Protein AF-A0A2A7XYP1-F1 (afdb_monomer_lite)

Foldseek 3Di:
DEEEEEDDPCPVVVVVVVVPHHYDYDDLPDDDPDDYHYDYDADDPRHGDPSVVSRVVRD

Radius of gyration: 11.22 Å; chains: 1; bounding box: 23×27×27 Å

Organism: NCBI:txid155322

pLDDT: mean 96.09, std 2.76, range [86.81, 98.56]

Structure (mmCIF, N/CA/C/O backbone):
data_AF-A0A2A7XYP1-F1
#
_entry.id   AF-A0A2A7XYP1-F1
#
loop_
_atom_site.group_PDB
_atom_site.id
_atom_site.type_symbol
_atom_site.label_atom_id
_atom_site.label_alt_id
_atom_site.label_comp_id
_atom_site.label_asym_id
_atom_site.label_entity_id
_atom_site.label_seq_id
_atom_site.pdbx_PDB_ins_code
_atom_site.Cartn_x
_atom_site.Cartn_y
_atom_site.Cartn_z
_atom_site.occupancy
_atom_site.B_iso_or_equiv
_atom_site.auth_seq_id
_atom_site.auth_comp_id
_atom_site.auth_asym_id
_atom_site.auth_atom_id
_atom_site.pdbx_PDB_model_num
ATOM 1 N N . MET A 1 1 ? -15.944 4.394 5.665 1.00 88.81 1 MET A N 1
ATOM 2 C CA . MET A 1 1 ? -15.278 3.740 4.523 1.00 88.81 1 MET A CA 1
ATOM 3 C C . MET A 1 1 ? -13.811 4.105 4.572 1.00 88.81 1 MET A C 1
ATOM 5 O O . MET A 1 1 ? -13.465 5.258 4.315 1.00 88.81 1 MET A O 1
ATOM 9 N N . LEU A 1 2 ? -12.994 3.145 4.988 1.00 97.12 2 LEU A N 1
ATOM 10 C CA . LEU A 1 2 ? -11.549 3.278 5.103 1.00 97.12 2 LEU A CA 1
ATOM 11 C C . LEU A 1 2 ? -10.885 3.014 3.746 1.00 97.12 2 LEU A C 1
ATOM 13 O O . LEU A 1 2 ? -11.357 2.189 2.966 1.00 97.12 2 LEU A O 1
ATOM 17 N N . VAL A 1 3 ? -9.784 3.704 3.458 1.00 98.19 3 VAL A N 1
ATOM 18 C CA . VAL A 1 3 ? -8.946 3.414 2.291 1.00 98.19 3 VAL A CA 1
ATOM 19 C C . VAL A 1 3 ? -7.617 2.819 2.750 1.00 98.19 3 VAL A C 1
ATOM 21 O O . VAL A 1 3 ? -6.752 3.528 3.268 1.00 98.19 3 VAL A O 1
ATOM 24 N N . ALA A 1 4 ? -7.442 1.519 2.541 1.00 98.12 4 ALA A N 1
ATOM 25 C CA . ALA A 1 4 ? -6.158 0.855 2.712 1.00 98.12 4 ALA A CA 1
ATOM 26 C C . ALA A 1 4 ? -5.291 1.092 1.468 1.00 98.12 4 ALA A C 1
ATOM 28 O O . ALA A 1 4 ? -5.796 1.099 0.342 1.00 98.12 4 ALA A O 1
ATOM 29 N N . TYR A 1 5 ? -3.985 1.298 1.630 1.00 98.50 5 TYR A N 1
ATOM 30 C CA . TYR A 1 5 ? -3.096 1.448 0.479 1.00 98.50 5 TYR A CA 1
ATOM 31 C C . TYR A 1 5 ? -1.689 0.904 0.699 1.00 98.50 5 TYR A C 1
ATOM 33 O O . TYR A 1 5 ? -1.187 0.888 1.819 1.00 98.50 5 TYR A O 1
ATOM 41 N N . ASP A 1 6 ? -1.012 0.545 -0.392 1.00 98.25 6 ASP A N 1
ATOM 42 C CA . ASP A 1 6 ? 0.439 0.335 -0.402 1.00 98.25 6 ASP A CA 1
ATOM 43 C C . ASP A 1 6 ? 1.120 1.238 -1.431 1.00 98.25 6 ASP A C 1
ATOM 45 O O . ASP A 1 6 ? 0.510 1.695 -2.400 1.00 98.25 6 ASP A O 1
ATOM 49 N N . SER A 1 7 ? 2.397 1.547 -1.216 1.00 97.88 7 SER A N 1
ATOM 50 C CA . SER A 1 7 ? 3.121 2.486 -2.066 1.00 97.88 7 SER A CA 1
ATOM 51 C C . SER A 1 7 ? 4.627 2.261 -2.025 1.00 97.88 7 SER A C 1
ATOM 53 O O . SER A 1 7 ? 5.279 2.658 -1.064 1.00 97.88 7 SER A O 1
ATOM 55 N N . MET A 1 8 ? 5.197 1.782 -3.132 1.00 96.69 8 MET A N 1
ATOM 56 C CA . MET A 1 8 ? 6.648 1.598 -3.257 1.00 96.69 8 MET A CA 1
ATOM 57 C C . MET A 1 8 ? 7.410 2.925 -3.436 1.00 96.69 8 MET A C 1
ATOM 59 O O . MET A 1 8 ? 8.293 3.252 -2.655 1.00 96.69 8 MET A O 1
ATOM 63 N N . THR A 1 9 ? 7.052 3.737 -4.440 1.00 97.69 9 THR A N 1
ATOM 64 C CA . THR A 1 9 ? 7.791 4.973 -4.811 1.00 97.69 9 THR A CA 1
ATOM 65 C C . THR A 1 9 ? 7.031 6.272 -4.509 1.00 97.69 9 THR A C 1
ATOM 67 O O . THR A 1 9 ? 7.372 7.360 -4.980 1.00 97.69 9 THR A O 1
ATOM 70 N N . GLY A 1 10 ? 5.954 6.176 -3.730 1.00 97.81 10 GLY A N 1
ATOM 71 C CA . GLY A 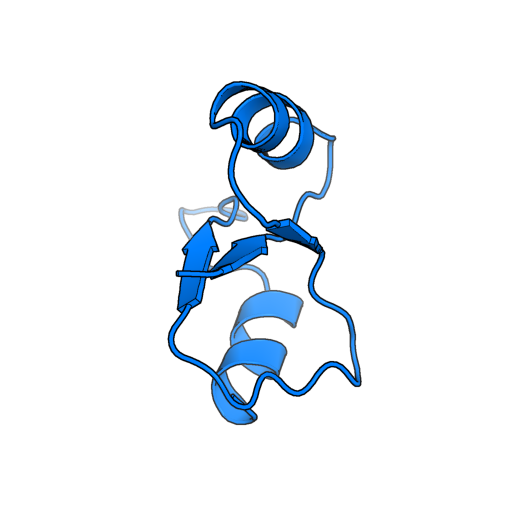1 10 ? 5.174 7.328 -3.264 1.00 97.81 10 GLY A CA 1
ATOM 72 C C . GLY A 1 10 ? 4.041 7.777 -4.191 1.00 97.81 10 GLY A C 1
ATOM 73 O O . GLY A 1 10 ? 3.303 8.686 -3.819 1.00 97.81 10 GLY A O 1
ATOM 74 N N . ASN A 1 11 ? 3.864 7.175 -5.373 1.00 98.31 11 ASN A N 1
ATOM 75 C CA . ASN A 1 11 ? 2.788 7.556 -6.302 1.00 98.31 11 ASN A CA 1
ATOM 76 C C . ASN A 1 11 ? 1.396 7.340 -5.704 1.00 98.31 11 ASN A C 1
ATOM 78 O O . ASN A 1 11 ? 0.591 8.271 -5.687 1.00 98.31 11 ASN A O 1
ATOM 82 N N . VAL A 1 12 ? 1.141 6.148 -5.161 1.00 98.44 12 VAL A N 1
ATOM 83 C CA . VAL A 1 12 ? -0.134 5.842 -4.506 1.00 98.44 12 VAL A CA 1
ATOM 84 C C . VAL A 1 12 ? -0.310 6.742 -3.288 1.00 98.44 12 VAL A C 1
ATOM 86 O O . VAL A 1 12 ? -1.313 7.434 -3.196 1.00 98.44 12 VAL A O 1
ATOM 89 N N . LYS A 1 13 ? 0.710 6.883 -2.430 1.00 97.94 13 LYS A N 1
ATOM 90 C CA . LYS A 1 13 ? 0.652 7.802 -1.281 1.00 97.94 13 LYS A CA 1
ATOM 91 C C . LYS A 1 13 ? 0.263 9.232 -1.689 1.00 97.94 13 LYS A C 1
ATOM 93 O O . LYS A 1 13 ? -0.580 9.845 -1.044 1.00 97.94 13 LYS A O 1
ATOM 98 N N . ARG A 1 14 ? 0.828 9.776 -2.773 1.00 98.06 14 ARG A N 1
ATOM 99 C CA . ARG A 1 14 ? 0.447 11.099 -3.308 1.00 98.06 14 ARG A CA 1
ATOM 100 C C . ARG A 1 14 ? -0.990 11.147 -3.829 1.00 98.06 14 ARG A C 1
ATOM 102 O O . ARG A 1 14 ? -1.628 12.185 -3.695 1.00 98.06 14 ARG A O 1
ATOM 109 N N . PHE A 1 15 ? -1.483 10.075 -4.446 1.00 98.25 15 PHE A N 1
ATOM 110 C CA . PHE A 1 15 ? -2.871 9.981 -4.903 1.00 98.25 15 PHE A CA 1
ATOM 111 C C . PHE A 1 15 ? -3.846 9.986 -3.723 1.00 98.25 15 PHE A C 1
ATOM 113 O O . PHE A 1 15 ? -4.783 10.776 -3.704 1.00 98.25 15 PHE A O 1
ATOM 120 N N . ILE A 1 16 ? -3.564 9.171 -2.711 1.00 97.56 16 ILE A N 1
ATOM 121 C CA . ILE A 1 16 ? -4.402 8.993 -1.526 1.00 97.56 16 ILE A CA 1
ATOM 122 C C . ILE A 1 16 ? -4.621 10.310 -0.768 1.00 97.56 16 ILE A C 1
ATOM 124 O O . ILE A 1 16 ? -5.751 10.625 -0.405 1.00 97.56 16 ILE A O 1
ATOM 128 N N . HIS A 1 17 ? -3.582 11.143 -0.630 1.00 95.38 17 HIS A N 1
ATOM 129 C CA . HIS A 1 17 ? -3.702 12.466 0.003 1.00 95.38 17 HIS A CA 1
ATOM 130 C C . HIS A 1 17 ? -4.654 13.433 -0.720 1.00 95.38 17 HIS A C 1
ATOM 132 O O . HIS A 1 17 ? -5.026 14.448 -0.143 1.00 95.38 17 HIS A O 1
ATOM 138 N N . LYS A 1 18 ? -5.053 13.154 -1.968 1.00 97.44 18 LYS A N 1
ATOM 139 C CA . LYS A 1 18 ? -6.024 13.977 -2.706 1.00 97.44 18 LYS A CA 1
ATOM 140 C C . LYS A 1 18 ? -7.474 13.593 -2.417 1.00 97.44 18 LYS A C 1
ATOM 142 O O . LYS A 1 18 ? -8.367 14.351 -2.776 1.00 97.44 18 LYS A O 1
ATOM 147 N N . LEU A 1 19 ? -7.714 12.420 -1.827 1.00 95.44 19 LEU A N 1
ATOM 148 C CA . LEU A 1 19 ? -9.063 11.896 -1.610 1.00 95.44 19 LEU A CA 1
ATOM 149 C C . LEU A 1 19 ? -9.765 12.552 -0.415 1.00 95.44 19 LEU A C 1
ATOM 151 O O . LEU A 1 19 ? -10.988 12.535 -0.363 1.00 95.44 19 LEU A O 1
ATOM 155 N N . ASN A 1 20 ? -9.014 13.133 0.530 1.00 93.06 20 ASN A N 1
ATOM 156 C CA . ASN A 1 20 ? -9.543 13.665 1.793 1.00 93.06 20 ASN A CA 1
ATOM 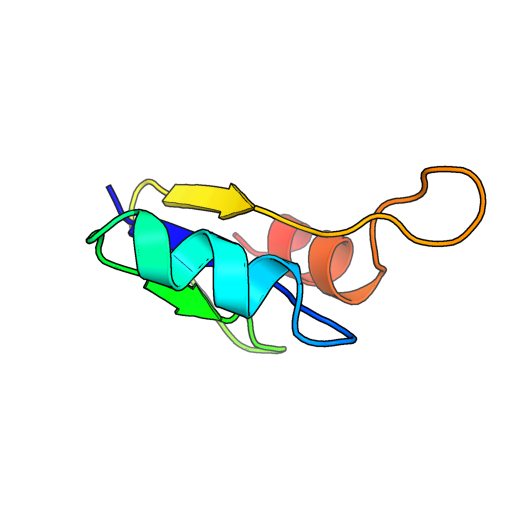157 C C . ASN A 1 20 ? -10.420 12.642 2.549 1.00 93.06 20 ASN A C 1
ATOM 159 O O . ASN A 1 20 ? -11.477 12.981 3.079 1.00 93.06 20 ASN A O 1
ATOM 163 N N . MET A 1 21 ? -9.981 11.381 2.584 1.00 96.06 21 MET A N 1
ATOM 164 C CA . MET A 1 21 ? -10.666 10.267 3.248 1.00 96.06 21 MET A CA 1
ATOM 165 C C . MET A 1 21 ? -9.807 9.684 4.378 1.00 96.06 21 MET A C 1
ATOM 167 O O . MET A 1 21 ? -8.591 9.889 4.375 1.00 96.06 21 MET A O 1
ATOM 171 N N . PRO A 1 22 ? -10.397 8.927 5.324 1.00 97.38 22 PRO A N 1
ATOM 172 C CA . PRO A 1 22 ? -9.631 8.111 6.261 1.00 97.38 22 PRO A CA 1
ATOM 173 C C . PRO A 1 22 ? -8.800 7.081 5.497 1.00 97.38 22 PRO A C 1
ATOM 175 O O . PRO A 1 22 ? -9.336 6.332 4.676 1.00 97.38 22 PRO A O 1
ATOM 178 N N . THR A 1 23 ? -7.491 7.056 5.740 1.00 97.56 23 THR A N 1
ATOM 179 C CA . THR A 1 23 ? -6.563 6.205 4.987 1.00 97.56 23 THR A CA 1
ATOM 180 C C . THR A 1 23 ? -5.555 5.539 5.901 1.00 97.56 23 THR A C 1
ATOM 182 O O . THR A 1 23 ? -5.021 6.198 6.794 1.00 97.56 23 THR A O 1
ATOM 185 N N . VAL A 1 24 ? -5.215 4.286 5.613 1.00 97.06 24 VAL A N 1
ATOM 186 C CA . VAL A 1 24 ? -4.173 3.532 6.314 1.00 97.06 24 VAL A CA 1
ATOM 187 C C . VAL A 1 24 ? -3.210 2.916 5.304 1.00 97.06 24 VAL A C 1
ATOM 189 O O . VAL A 1 24 ? -3.629 2.386 4.277 1.00 97.06 24 VAL A O 1
ATOM 192 N N . GLN A 1 25 ? -1.907 3.012 5.568 1.00 97.25 25 GLN A N 1
ATOM 193 C CA . GLN A 1 25 ? -0.925 2.272 4.779 1.00 97.25 25 GLN A CA 1
ATOM 194 C C . GLN A 1 25 ? -0.842 0.845 5.322 1.00 97.25 25 GLN A C 1
ATOM 196 O O . GLN A 1 25 ? -0.684 0.673 6.530 1.00 97.25 25 GLN A O 1
ATOM 201 N N . ILE A 1 26 ? -0.929 -0.160 4.450 1.00 97.25 26 ILE A N 1
ATOM 202 C CA . ILE A 1 26 ? -0.899 -1.557 4.887 1.00 97.25 26 ILE A CA 1
ATOM 203 C C . ILE A 1 26 ? 0.461 -1.920 5.500 1.00 97.25 26 ILE A C 1
ATOM 205 O O . ILE A 1 26 ? 1.515 -1.407 5.100 1.00 97.25 26 ILE A O 1
ATOM 209 N N . GLY A 1 27 ? 0.403 -2.782 6.512 1.00 91.88 27 GLY A N 1
ATOM 210 C CA . GLY A 1 27 ? 1.513 -3.311 7.304 1.00 91.88 27 GLY A CA 1
ATOM 211 C C . GLY A 1 27 ? 1.627 -4.823 7.143 1.00 91.88 27 GLY A C 1
ATOM 212 O O . GLY A 1 27 ? 0.698 -5.440 6.632 1.00 91.88 27 GLY A O 1
ATOM 213 N N . GLU A 1 28 ? 2.734 -5.418 7.598 1.00 86.81 28 GLU A N 1
ATOM 214 C CA . GLU A 1 28 ? 2.795 -6.881 7.706 1.00 86.81 28 GLU A CA 1
ATOM 215 C C . GLU A 1 28 ? 1.731 -7.377 8.687 1.00 86.81 28 GLU A C 1
ATOM 217 O O . GLU A 1 28 ? 0.941 -8.201 8.285 1.00 86.81 28 GLU A O 1
ATOM 222 N N . ASP A 1 29 ? 1.576 -6.820 9.886 1.00 90.19 29 ASP A N 1
ATOM 223 C CA . ASP A 1 29 ? 0.625 -7.354 10.885 1.00 90.19 29 ASP A CA 1
ATOM 224 C C . ASP A 1 29 ? -0.696 -6.574 10.993 1.00 90.19 29 ASP A C 1
ATOM 226 O O . ASP A 1 29 ? -1.368 -6.603 12.024 1.00 90.19 29 ASP A O 1
ATOM 230 N N . LEU A 1 30 ? -1.064 -5.817 9.955 1.00 92.88 30 LEU A N 1
ATOM 231 C CA . LEU A 1 30 ? -2.276 -5.000 9.997 1.00 92.88 30 LEU A CA 1
ATOM 232 C C . LEU A 1 30 ? -3.520 -5.856 9.721 1.00 92.88 30 LEU A C 1
ATOM 234 O O . LEU A 1 30 ? -3.645 -6.429 8.639 1.00 92.88 30 LEU A O 1
ATOM 238 N N . VAL A 1 31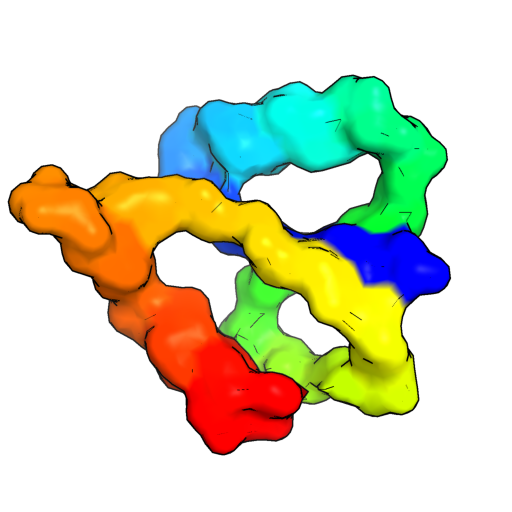 ? -4.448 -5.858 10.679 1.00 92.81 31 VAL A N 1
ATOM 239 C CA . VAL A 1 31 ? -5.811 -6.388 10.536 1.00 92.81 31 VAL A CA 1
ATOM 240 C C . VAL A 1 31 ? -6.803 -5.223 10.572 1.00 92.81 31 VAL A C 1
ATOM 242 O O . VAL A 1 31 ? -6.652 -4.305 11.384 1.00 92.81 31 VAL A O 1
ATOM 245 N N . ILE A 1 32 ? -7.782 -5.232 9.671 1.00 95.06 32 ILE A N 1
ATOM 246 C CA . ILE A 1 32 ? -8.813 -4.209 9.511 1.00 95.06 32 ILE A CA 1
ATOM 247 C C . ILE A 1 32 ? -10.184 -4.859 9.721 1.00 95.06 32 ILE A C 1
ATOM 249 O O . ILE A 1 32 ? -10.651 -5.618 8.881 1.00 95.06 32 ILE A O 1
ATOM 253 N N . ASP A 1 33 ? -10.855 -4.494 10.814 1.00 93.00 33 ASP A N 1
ATOM 254 C CA . ASP A 1 33 ? -12.167 -5.041 11.203 1.00 93.00 33 ASP A CA 1
ATOM 255 C C . ASP A 1 33 ? -13.362 -4.201 10.686 1.00 93.00 33 ASP A C 1
ATOM 257 O O . ASP A 1 33 ? -14.464 -4.250 11.237 1.00 93.00 33 ASP A O 1
ATOM 261 N N . GLU A 1 34 ? -13.159 -3.380 9.651 1.00 95.06 34 GLU A N 1
ATOM 262 C CA . GLU A 1 34 ? -14.197 -2.553 9.018 1.00 95.06 34 GLU A CA 1
ATOM 263 C C . GLU A 1 34 ? -14.117 -2.599 7.485 1.00 95.06 34 GLU A C 1
ATOM 265 O O . GLU A 1 34 ? -13.060 -2.865 6.916 1.00 95.06 34 GLU A O 1
ATOM 270 N N . ASP A 1 35 ? -15.219 -2.278 6.801 1.00 96.56 35 ASP A N 1
ATOM 271 C CA . ASP A 1 35 ? -15.247 -2.225 5.337 1.00 96.56 35 ASP A CA 1
ATOM 272 C C . ASP A 1 35 ? -14.229 -1.210 4.785 1.00 96.56 35 ASP A C 1
ATOM 274 O O . ASP A 1 35 ? -14.253 -0.006 5.104 1.00 96.56 35 ASP A O 1
ATOM 278 N N . PHE A 1 36 ? -13.380 -1.681 3.870 1.00 97.38 36 PHE A N 1
ATOM 279 C CA . PHE A 1 36 ? -12.339 -0.871 3.249 1.00 97.38 36 PHE A CA 1
ATOM 280 C C . PHE A 1 36 ? -12.283 -1.016 1.725 1.00 97.38 36 PHE A C 1
ATOM 282 O O . PHE A 1 36 ? -12.725 -1.999 1.134 1.00 97.38 36 PHE A O 1
ATOM 289 N N . ILE A 1 37 ? -11.690 -0.009 1.084 1.00 98.06 37 ILE A N 1
ATOM 290 C CA . ILE A 1 37 ? -11.253 -0.063 -0.313 1.00 98.06 37 ILE A CA 1
ATOM 291 C C . ILE A 1 37 ? -9.730 -0.083 -0.335 1.00 98.06 37 ILE A C 1
ATOM 293 O O . ILE A 1 37 ? -9.085 0.765 0.280 1.00 98.06 37 ILE A O 1
ATOM 297 N N . LEU A 1 38 ? -9.155 -1.031 -1.071 1.00 98.12 38 LEU A N 1
ATOM 298 C CA . LEU A 1 38 ? -7.715 -1.122 -1.269 1.00 98.12 38 LEU A CA 1
ATOM 299 C C . LEU A 1 38 ? -7.290 -0.400 -2.550 1.00 98.12 38 LEU A C 1
ATOM 301 O O . LEU A 1 38 ? -7.823 -0.652 -3.629 1.00 98.12 38 LEU A O 1
ATOM 305 N N . ILE A 1 39 ? -6.269 0.446 -2.441 1.00 98.50 39 ILE A N 1
ATOM 306 C CA . ILE A 1 39 ? -5.593 1.058 -3.585 1.00 98.50 39 ILE A CA 1
ATOM 307 C C . ILE A 1 39 ? -4.128 0.635 -3.575 1.00 98.50 39 ILE A C 1
ATOM 309 O O . ILE A 1 39 ? -3.390 0.905 -2.630 1.00 98.50 39 ILE A O 1
ATOM 313 N N . THR A 1 40 ? -3.681 0.010 -4.659 1.00 98.56 40 THR A N 1
ATOM 314 C CA . THR A 1 40 ? -2.313 -0.497 -4.779 1.00 98.56 40 THR A CA 1
ATOM 315 C C . THR A 1 40 ? -1.647 -0.070 -6.086 1.00 98.56 40 THR A C 1
ATOM 317 O O . THR A 1 40 ? -2.285 0.469 -6.991 1.00 98.56 40 THR A O 1
ATOM 320 N N . TYR A 1 41 ? -0.334 -0.273 -6.160 1.00 98.25 41 TYR A N 1
ATOM 321 C CA . TYR A 1 41 ? 0.448 -0.200 -7.390 1.00 98.25 41 TYR A CA 1
ATOM 322 C C . TYR A 1 41 ? 0.556 -1.591 -8.020 1.00 98.25 41 TYR A C 1
ATOM 324 O O . TYR A 1 41 ? 0.260 -2.598 -7.388 1.00 98.25 41 TYR A O 1
ATOM 332 N N . THR A 1 42 ? 1.010 -1.653 -9.266 1.00 98.19 42 THR A N 1
ATOM 333 C CA . THR A 1 42 ? 1.329 -2.913 -9.945 1.00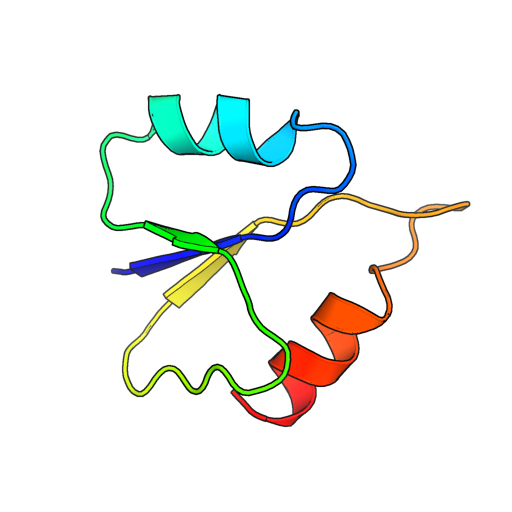 98.19 42 THR A CA 1
ATOM 334 C C . THR A 1 42 ? 2.836 -3.144 -9.978 1.00 98.19 42 THR A C 1
ATOM 336 O O . THR A 1 42 ? 3.614 -2.191 -10.081 1.00 98.19 42 THR A O 1
ATOM 339 N N . THR A 1 43 ? 3.257 -4.404 -9.958 1.00 97.19 43 THR A N 1
ATOM 340 C CA . THR A 1 43 ? 4.648 -4.830 -10.175 1.00 97.19 43 THR A CA 1
ATOM 341 C C . THR A 1 43 ? 4.794 -5.523 -11.533 1.00 97.19 43 THR A C 1
ATOM 343 O O . THR A 1 43 ? 3.836 -6.081 -12.065 1.00 97.19 43 THR A O 1
ATOM 346 N N . GLY A 1 44 ? 5.997 -5.488 -12.122 1.00 94.75 44 GLY A N 1
ATOM 347 C CA . GLY A 1 44 ? 6.328 -6.231 -13.348 1.00 94.75 44 GLY A CA 1
ATOM 348 C C . GLY A 1 44 ? 5.288 -6.101 -14.473 1.00 94.75 44 GLY A C 1
ATOM 349 O O . GLY A 1 44 ? 4.946 -4.998 -14.893 1.00 94.75 44 GLY A O 1
ATOM 350 N N . PHE A 1 45 ? 4.775 -7.242 -14.940 1.00 96.50 45 PHE A N 1
ATOM 351 C CA . PHE A 1 45 ? 3.818 -7.370 -16.049 1.00 96.50 45 PHE A CA 1
ATOM 352 C C . PHE A 1 45 ? 2.348 -7.182 -15.625 1.00 96.50 45 PHE A C 1
ATOM 354 O O . PHE A 1 45 ? 1.469 -7.897 -16.096 1.00 96.50 45 PHE A O 1
ATOM 361 N N . GLY A 1 46 ? 2.073 -6.232 -14.728 1.00 96.88 46 GLY A N 1
ATOM 362 C CA . GLY A 1 46 ? 0.719 -5.999 -14.205 1.00 96.88 46 GLY A CA 1
ATOM 363 C C . GLY A 1 46 ? 0.344 -6.898 -13.024 1.00 96.88 46 GLY A C 1
ATOM 364 O O . GLY A 1 46 ? -0.836 -7.105 -12.761 1.00 96.88 46 GLY A O 1
ATOM 365 N N . ASN A 1 47 ? 1.339 -7.421 -12.312 1.00 98.12 47 ASN A N 1
ATOM 366 C CA . ASN A 1 47 ? 1.138 -8.243 -11.127 1.00 98.12 47 ASN A CA 1
ATOM 367 C C . ASN A 1 47 ? 0.728 -7.395 -9.918 1.00 98.12 47 ASN A C 1
ATOM 369 O O . ASN A 1 47 ? 1.033 -6.200 -9.826 1.00 98.12 47 ASN A O 1
ATOM 373 N N . VAL A 1 48 ? 0.078 -8.050 -8.959 1.00 98.00 48 VAL A N 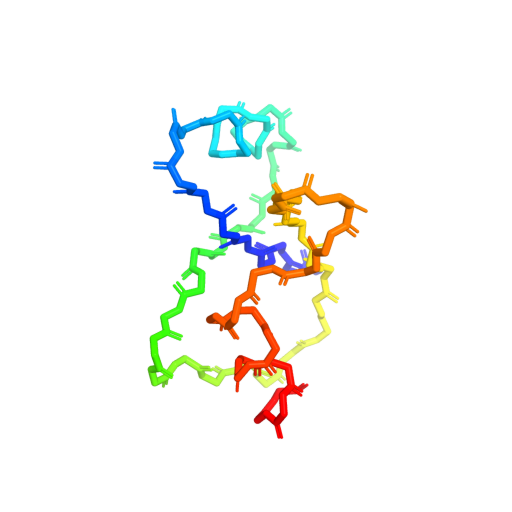1
ATOM 374 C CA . VAL A 1 48 ? -0.179 -7.499 -7.625 1.00 98.00 48 VAL A CA 1
ATOM 375 C C . VAL A 1 48 ? 1.110 -7.606 -6.787 1.00 98.00 48 VAL A C 1
ATOM 377 O O . VAL A 1 48 ? 1.814 -8.611 -6.901 1.00 98.00 48 VAL A O 1
ATOM 380 N N . PRO A 1 49 ? 1.467 -6.602 -5.964 1.00 97.88 49 PRO A N 1
ATOM 381 C 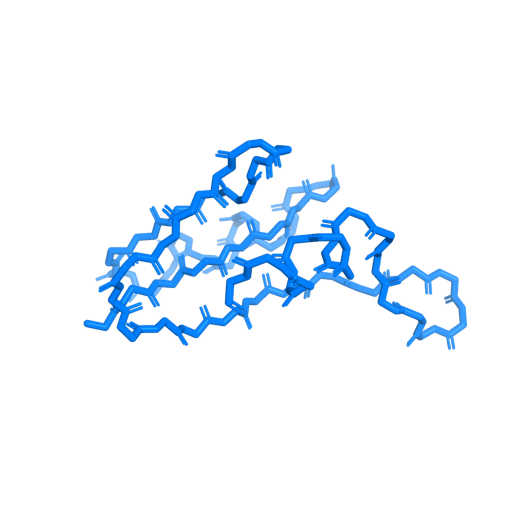CA . PRO A 1 49 ? 2.604 -6.707 -5.051 1.00 97.88 49 PRO A CA 1
ATOM 382 C C . PRO A 1 49 ? 2.411 -7.842 -4.033 1.00 97.88 49 PRO A C 1
ATOM 384 O O . PRO A 1 49 ? 1.318 -8.007 -3.501 1.00 97.88 49 PRO A O 1
ATOM 387 N N . GLU A 1 50 ? 3.476 -8.577 -3.712 1.00 96.25 50 GLU A N 1
ATOM 388 C CA . GLU A 1 50 ? 3.427 -9.732 -2.794 1.00 96.25 50 GLU A CA 1
ATOM 389 C C . GLU A 1 50 ? 2.862 -9.364 -1.415 1.00 96.25 50 GLU A C 1
ATOM 391 O O . GLU A 1 50 ? 1.878 -9.947 -0.976 1.00 96.25 50 GLU A O 1
ATOM 396 N N . ARG A 1 51 ? 3.356 -8.275 -0.816 1.00 95.44 51 ARG A N 1
ATOM 397 C CA . ARG A 1 51 ? 2.852 -7.728 0.456 1.00 95.44 51 ARG A CA 1
ATOM 398 C C . ARG A 1 51 ? 1.342 -7.462 0.465 1.00 95.44 51 ARG A C 1
ATOM 400 O O . ARG A 1 51 ? 0.693 -7.525 1.503 1.00 95.44 51 ARG A O 1
ATOM 407 N N . VAL A 1 52 ? 0.782 -7.109 -0.690 1.00 97.50 52 VAL A N 1
ATOM 408 C CA . VAL A 1 52 ? -0.651 -6.834 -0.832 1.00 97.50 52 VAL A CA 1
ATOM 409 C C . VAL A 1 52 ? -1.444 -8.136 -0.880 1.00 97.50 52 VAL A C 1
ATOM 411 O O . VAL A 1 52 ? -2.516 -8.196 -0.289 1.00 97.50 52 VAL A O 1
ATOM 414 N N . LEU A 1 53 ? -0.918 -9.173 -1.536 1.00 97.25 53 LEU A N 1
ATOM 415 C CA . LEU A 1 53 ? -1.515 -10.509 -1.508 1.00 97.25 53 LEU A CA 1
ATOM 416 C C . LEU A 1 53 ? -1.527 -11.059 -0.076 1.00 97.25 53 LEU A C 1
ATOM 418 O O . LEU A 1 53 ? -2.587 -11.425 0.416 1.00 97.25 53 LEU A O 1
ATOM 422 N N . GLU A 1 54 ? -0.394 -10.994 0.626 1.00 95.62 54 GLU A N 1
ATOM 423 C CA . GLU A 1 54 ? -0.287 -11.428 2.027 1.00 95.62 54 GLU A CA 1
ATOM 424 C C . GLU A 1 54 ? -1.226 -10.649 2.959 1.00 95.62 54 GLU A C 1
ATOM 426 O O . GLU A 1 54 ? -1.770 -11.190 3.920 1.00 95.62 54 GLU A O 1
ATOM 431 N N . PHE A 1 55 ? -1.409 -9.350 2.720 1.00 96.62 55 PHE A N 1
ATOM 432 C CA . PHE A 1 55 ? -2.375 -8.539 3.458 1.00 96.62 55 PHE A CA 1
ATOM 433 C C . PHE A 1 55 ? -3.817 -9.018 3.220 1.00 96.62 55 PHE A C 1
ATOM 435 O O . PHE A 1 55 ? -4.555 -9.199 4.186 1.00 96.62 55 PHE A O 1
ATOM 442 N N . LEU A 1 56 ? -4.199 -9.272 1.964 1.00 95.94 56 LEU A N 1
ATOM 443 C CA . LEU A 1 56 ? -5.549 -9.714 1.587 1.00 95.94 56 LEU A CA 1
ATOM 444 C C . LEU A 1 56 ? -5.882 -11.140 2.043 1.00 95.94 56 LEU A C 1
ATOM 446 O O . LEU A 1 56 ? -7.044 -11.454 2.248 1.00 95.94 56 LEU A O 1
ATOM 450 N N . GLU A 1 57 ? -4.894 -12.015 2.227 1.00 94.31 57 GLU A N 1
ATOM 451 C CA . GLU A 1 57 ? -5.138 -13.357 2.779 1.00 94.31 57 GLU A CA 1
ATOM 452 C C . GLU A 1 57 ? -5.590 -13.331 4.248 1.00 94.31 57 GLU A C 1
ATOM 454 O O . GLU A 1 57 ? -6.145 -14.311 4.747 1.00 94.31 57 GLU A O 1
ATOM 459 N N . ARG A 1 58 ? -5.351 -12.216 4.948 1.00 90.38 58 ARG A N 1
ATOM 460 C CA . ARG A 1 58 ? -5.633 -12.051 6.380 1.00 90.38 58 ARG A CA 1
ATOM 461 C C . ARG A 1 58 ? -6.788 -11.096 6.687 1.00 90.38 58 ARG A C 1
ATOM 463 O O . ARG A 1 58 ? -7.196 -11.054 7.845 1.00 90.38 58 ARG A O 1
ATOM 470 N N . ASN A 1 59 ? -7.259 -10.329 5.699 1.00 87.94 59 ASN A N 1
ATOM 471 C CA . ASN A 1 59 ? -8.216 -9.226 5.851 1.00 87.94 59 ASN A CA 1
ATOM 472 C C . ASN A 1 59 ? -9.429 -9.394 4.939 1.00 87.94 59 ASN A C 1
ATOM 474 O O . ASN A 1 59 ? -9.218 -9.521 3.713 1.00 87.94 59 ASN A O 1
#

Sequence (59 aa):
MLVAYDSMTGNVKRFIHKLNMPTVQIGEDLVIDEDFILITYTTGFGNVPERVLEFLERN

Secondary structure (DSSP, 8-state):
-EEEE--SSSHHHHHHTTS-S-EEE--SS----S-EEEE---BTTTBPPHHHHHHHTT-

InterPro domains:
  IPR004465 Ribonucleotide reductase Class Ib, NrdI [PF07972] (3-58)
  IPR004465 Ribonucleotide reductase Class Ib, NrdI [PTHR37297] (1-57)
  IPR029039 Flavoprotein-like superfamily [G3DSA:3.40.50.360] (1-59)
  IPR029039 Flavoprotein-like superfamily [SSF52218] (1-57)